Protein AF-A0A4S4KHW6-F1 (afdb_monomer)

InterPro domains:
  IPR029021 Protein-tyrosine phosphatase-like [G3DSA:3.90.190.10] (1-142)
  IPR029021 Protein-tyrosine phosphatase-like [SSF52799] (47-133)

pLDDT: mean 79.89, std 17.33, range [35.34, 96.38]

Structure (mmCIF, N/CA/C/O backbone):
data_AF-A0A4S4KHW6-F1
#
_entry.id   AF-A0A4S4KHW6-F1
#
loop_
_atom_site.group_PDB
_atom_site.id
_atom_site.type_symbol
_atom_site.label_atom_id
_atom_site.label_alt_id
_atom_site.label_comp_id
_atom_site.label_asym_id
_atom_site.label_entity_id
_atom_site.label_seq_id
_atom_site.pdbx_PDB_ins_code
_atom_site.Cartn_x
_atom_site.Cartn_y
_atom_site.Cartn_z
_atom_site.occupancy
_atom_site.B_iso_or_equiv
_atom_site.auth_seq_id
_atom_site.auth_comp_id
_atom_site.auth_asym_id
_atom_site.auth_atom_id
_atom_site.pdbx_PDB_model_num
ATOM 1 N N . MET A 1 1 ? -18.721 0.355 -6.783 1.00 45.84 1 MET A N 1
ATOM 2 C CA . MET A 1 1 ? -17.403 0.909 -6.387 1.00 45.84 1 MET A CA 1
ATOM 3 C C . MET A 1 1 ? -16.272 -0.117 -6.564 1.00 45.84 1 MET A C 1
ATOM 5 O O . MET A 1 1 ? -15.391 -0.169 -5.721 1.00 45.84 1 MET A O 1
ATOM 9 N N . SER A 1 2 ? -16.278 -0.916 -7.645 1.00 50.16 2 SER A N 1
ATOM 10 C CA . SER A 1 2 ? -15.229 -1.922 -7.941 1.00 50.16 2 SER A CA 1
ATOM 11 C C . SER A 1 2 ? -14.238 -1.407 -8.991 1.00 50.16 2 SER A C 1
ATOM 13 O O . SER A 1 2 ? -13.031 -1.553 -8.851 1.00 50.16 2 SER A O 1
ATOM 15 N N . ASP A 1 3 ? -14.744 -0.661 -9.972 1.00 53.41 3 ASP A N 1
ATOM 16 C CA . ASP A 1 3 ? -14.044 -0.397 -11.234 1.00 53.41 3 ASP A CA 1
ATOM 17 C C . ASP A 1 3 ? -12.790 0.482 -11.109 1.00 53.41 3 ASP A C 1
ATOM 19 O O . ASP A 1 3 ? -11.989 0.544 -12.032 1.00 53.41 3 ASP A O 1
ATOM 23 N N . ARG A 1 4 ? -12.592 1.188 -9.988 1.00 62.31 4 ARG A N 1
ATOM 24 C CA . ARG A 1 4 ? -11.431 2.078 -9.810 1.00 62.31 4 ARG A CA 1
ATOM 25 C C . ARG A 1 4 ? -10.196 1.362 -9.266 1.00 62.31 4 ARG A C 1
ATOM 27 O O . ARG A 1 4 ? -9.096 1.722 -9.662 1.00 62.31 4 ARG A O 1
ATOM 34 N N . ALA A 1 5 ? -10.365 0.372 -8.388 1.00 59.28 5 ALA A N 1
ATOM 35 C CA . ALA A 1 5 ? -9.235 -0.370 -7.823 1.00 59.28 5 ALA A CA 1
ATOM 36 C C . ALA A 1 5 ? -8.609 -1.285 -8.882 1.00 59.28 5 ALA A C 1
ATOM 38 O O . ALA A 1 5 ? -7.405 -1.234 -9.103 1.00 59.28 5 ALA A O 1
ATOM 39 N N . GLU A 1 6 ? -9.454 -2.034 -9.598 1.00 62.50 6 GLU A N 1
ATOM 40 C CA . GLU A 1 6 ? -9.039 -2.879 -10.724 1.00 62.50 6 GLU A CA 1
ATOM 41 C C . GLU A 1 6 ? -8.365 -2.051 -11.826 1.00 62.50 6 GLU A C 1
ATOM 43 O O . GLU A 1 6 ? -7.373 -2.481 -12.406 1.00 62.50 6 GLU A O 1
ATOM 48 N N . ASN A 1 7 ? -8.838 -0.824 -12.065 1.00 79.00 7 ASN A N 1
ATOM 49 C CA . ASN A 1 7 ? -8.206 0.087 -13.016 1.00 79.00 7 ASN A CA 1
ATOM 50 C C . ASN A 1 7 ? -6.824 0.569 -12.536 1.00 79.00 7 ASN A C 1
ATOM 52 O O . ASN A 1 7 ? -5.881 0.564 -13.318 1.00 79.00 7 ASN A O 1
ATOM 56 N N . LEU A 1 8 ? -6.658 0.919 -11.253 1.00 81.81 8 LEU A N 1
ATOM 57 C CA . LEU A 1 8 ? -5.342 1.291 -10.709 1.00 81.81 8 LEU A CA 1
ATOM 58 C C . LEU A 1 8 ? -4.337 0.143 -10.802 1.00 81.81 8 LEU A C 1
ATOM 60 O O . LEU A 1 8 ? -3.215 0.345 -11.255 1.00 81.81 8 LEU A O 1
ATOM 64 N N . GLU A 1 9 ? -4.739 -1.065 -10.427 1.00 87.81 9 GLU A N 1
ATOM 65 C CA . GLU A 1 9 ? -3.851 -2.227 -10.492 1.00 87.81 9 GLU A CA 1
ATOM 66 C C . GLU A 1 9 ? -3.537 -2.629 -11.939 1.00 87.81 9 GLU A C 1
ATOM 68 O O . GLU A 1 9 ? -2.419 -3.051 -12.234 1.00 87.81 9 GLU A O 1
ATOM 73 N N . ALA A 1 10 ? -4.476 -2.435 -12.870 1.00 89.75 10 ALA A N 1
ATOM 74 C CA . ALA A 1 10 ? -4.212 -2.593 -14.297 1.00 89.75 10 ALA A CA 1
ATOM 75 C C . ALA A 1 10 ? -3.213 -1.546 -14.820 1.00 89.75 10 ALA A C 1
ATOM 77 O O . ALA A 1 10 ? -2.348 -1.879 -15.633 1.00 89.75 10 ALA A O 1
ATOM 78 N N . ILE A 1 11 ? -3.291 -0.298 -14.342 1.00 90.38 11 ILE A N 1
ATOM 79 C CA . ILE A 1 11 ? -2.319 0.757 -14.662 1.00 90.38 11 ILE A CA 1
ATOM 80 C C . ILE A 1 11 ? -0.933 0.394 -14.113 1.00 90.38 11 ILE A C 1
ATOM 82 O O . ILE A 1 11 ? 0.051 0.518 -14.836 1.00 90.38 11 ILE A O 1
ATOM 86 N N . GLU A 1 12 ? -0.841 -0.107 -12.882 1.00 91.62 12 GLU A N 1
ATOM 87 C CA . GLU A 1 12 ? 0.426 -0.567 -12.293 1.00 91.62 12 GLU A CA 1
ATOM 88 C C . GLU A 1 12 ? 1.024 -1.752 -13.051 1.00 91.62 12 GLU A C 1
ATOM 90 O O . GLU A 1 12 ? 2.227 -1.786 -13.306 1.00 91.62 12 GLU A O 1
ATOM 95 N N . LEU A 1 13 ? 0.187 -2.711 -13.451 1.00 94.25 13 LEU A N 1
ATOM 96 C CA . LEU A 1 13 ? 0.615 -3.845 -14.263 1.00 94.25 13 LEU A CA 1
ATOM 97 C C . LEU A 1 13 ? 1.131 -3.387 -15.630 1.00 94.25 13 LEU A C 1
ATOM 99 O O . LEU A 1 13 ? 2.154 -3.878 -16.108 1.00 94.25 13 LEU A O 1
ATOM 103 N N . ARG A 1 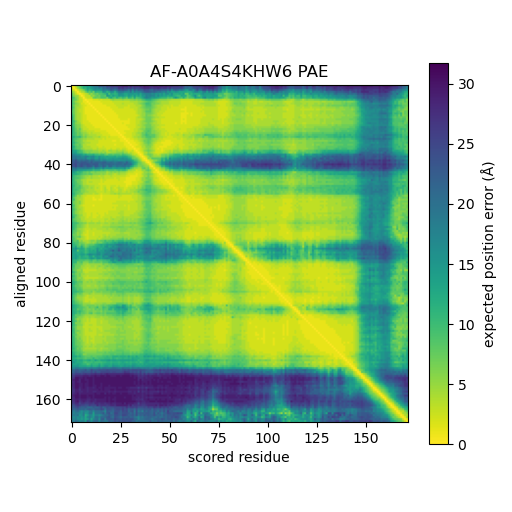14 ? 0.449 -2.420 -16.252 1.00 95.88 14 ARG A N 1
ATOM 104 C CA . ARG A 1 14 ? 0.910 -1.807 -17.497 1.00 95.88 14 ARG A CA 1
ATOM 105 C C . ARG A 1 14 ? 2.251 -1.101 -17.302 1.00 95.88 14 ARG A C 1
ATOM 107 O O . ARG A 1 14 ? 3.158 -1.353 -18.083 1.00 95.88 14 ARG A O 1
ATOM 114 N N . LEU A 1 15 ? 2.400 -0.301 -16.245 1.00 95.31 15 LEU A N 1
ATOM 115 C CA . LEU A 1 15 ? 3.652 0.387 -15.925 1.00 95.31 15 LEU A CA 1
ATOM 116 C C . LEU A 1 15 ? 4.807 -0.603 -15.727 1.00 95.31 15 LEU A C 1
ATOM 118 O O . LEU A 1 15 ? 5.888 -0.398 -16.270 1.00 95.31 15 LEU A O 1
ATOM 122 N N . LYS A 1 16 ? 4.577 -1.711 -15.012 1.00 96.19 16 LYS A N 1
ATOM 123 C CA . LYS A 1 16 ? 5.559 -2.797 -14.887 1.00 96.19 16 LYS A CA 1
ATOM 124 C C . LYS A 1 16 ? 5.988 -3.329 -16.258 1.00 96.19 16 LYS A C 1
ATOM 126 O O . LYS A 1 16 ? 7.182 -3.489 -16.500 1.00 96.19 16 LYS A O 1
ATOM 131 N N . ASN A 1 17 ? 5.037 -3.607 -17.149 1.00 96.06 17 ASN A N 1
ATOM 132 C CA . ASN A 1 17 ? 5.348 -4.105 -18.490 1.00 96.06 17 ASN A CA 1
ATOM 133 C C . ASN A 1 17 ? 6.132 -3.075 -19.312 1.00 96.06 17 ASN A C 1
ATOM 135 O O . ASN A 1 17 ? 7.093 -3.445 -19.983 1.00 96.06 17 ASN A O 1
ATOM 139 N N . ASP A 1 18 ? 5.766 -1.797 -19.220 1.00 96.19 18 ASP A N 1
ATOM 140 C CA . ASP A 1 18 ? 6.461 -0.707 -19.904 1.00 96.19 18 ASP A CA 1
ATOM 141 C C . ASP A 1 18 ? 7.922 -0.593 -19.417 1.00 96.19 18 ASP A C 1
ATOM 143 O O . ASP A 1 18 ? 8.832 -0.531 -20.245 1.00 96.19 18 ASP A O 1
ATOM 147 N N . ILE A 1 19 ? 8.166 -0.699 -18.101 1.00 96.31 19 ILE A N 1
ATOM 148 C CA . ILE A 1 19 ? 9.516 -0.727 -17.501 1.00 96.31 19 ILE A CA 1
ATOM 149 C C . ILE A 1 19 ? 10.347 -1.894 -18.050 1.00 96.31 19 ILE A C 1
ATOM 151 O O . ILE A 1 19 ? 11.508 -1.712 -18.416 1.00 96.31 19 ILE A O 1
ATOM 155 N N . LEU A 1 20 ? 9.770 -3.097 -18.126 1.00 96.00 20 LEU A N 1
ATOM 156 C CA . LEU A 1 20 ? 10.474 -4.277 -18.638 1.00 96.00 20 LEU A CA 1
ATOM 157 C C . LEU A 1 20 ? 10.802 -4.136 -20.131 1.00 96.00 20 LEU A C 1
ATOM 159 O O . LEU A 1 20 ? 11.905 -4.467 -20.565 1.00 96.00 20 LEU A O 1
ATOM 163 N N . VAL A 1 21 ? 9.867 -3.616 -20.930 1.00 95.94 21 VAL A N 1
ATOM 164 C CA . VAL A 1 21 ? 10.091 -3.360 -22.361 1.00 95.94 21 VAL A CA 1
ATOM 165 C C . VAL A 1 21 ? 11.191 -2.320 -22.569 1.00 95.94 21 VAL A C 1
ATOM 167 O O . VAL A 1 21 ? 12.014 -2.472 -23.474 1.00 95.94 21 VAL A O 1
ATOM 170 N N . GLU A 1 22 ? 11.213 -1.263 -21.761 1.00 96.12 22 GLU A N 1
ATOM 171 C CA . GLU A 1 22 ? 12.263 -0.249 -21.809 1.00 96.12 22 GLU A CA 1
ATOM 172 C C . GLU A 1 22 ? 13.624 -0.829 -21.415 1.00 96.12 22 GLU A C 1
ATOM 174 O O . GLU A 1 22 ? 14.607 -0.621 -22.130 1.00 96.12 22 GLU A O 1
ATOM 179 N N . SER A 1 23 ? 13.687 -1.624 -20.345 1.00 96.19 23 SER A N 1
ATOM 180 C CA . SER A 1 23 ? 14.955 -2.194 -19.891 1.00 96.19 23 SER A CA 1
ATOM 181 C C . SER A 1 23 ? 15.576 -3.131 -20.915 1.00 96.19 23 SER A C 1
ATOM 183 O O . SER A 1 23 ? 16.783 -3.073 -21.145 1.00 96.19 23 SER A O 1
ATOM 185 N N . HIS A 1 24 ? 14.764 -3.930 -21.612 1.00 94.31 24 HIS A N 1
ATOM 186 C CA . HIS A 1 24 ? 15.243 -4.797 -22.686 1.00 94.31 24 HIS A CA 1
ATOM 187 C C . HIS A 1 24 ? 15.930 -4.021 -23.816 1.00 94.31 24 HIS A C 1
ATOM 189 O O . HIS A 1 24 ? 16.896 -4.519 -24.394 1.00 94.31 24 HIS A O 1
ATOM 195 N N . LYS A 1 25 ? 15.481 -2.795 -24.112 1.00 94.88 25 LYS A N 1
ATOM 196 C CA . LYS A 1 25 ? 16.115 -1.926 -25.120 1.00 94.88 25 LYS A CA 1
ATOM 197 C C . LYS A 1 25 ? 17.444 -1.346 -24.634 1.00 94.88 25 LYS A C 1
ATOM 199 O O . LYS A 1 25 ? 18.331 -1.104 -25.444 1.00 94.88 25 LYS A O 1
ATOM 204 N N . ASN A 1 26 ? 17.582 -1.166 -23.324 1.00 94.00 26 ASN A N 1
ATOM 205 C CA . ASN A 1 26 ? 18.721 -0.526 -22.670 1.00 94.00 26 ASN A CA 1
ATOM 206 C C . ASN A 1 26 ? 19.652 -1.533 -21.964 1.00 94.00 26 ASN A C 1
ATOM 208 O O . ASN A 1 26 ? 20.362 -1.176 -21.027 1.00 94.00 26 ASN A O 1
ATOM 212 N N . GLY A 1 27 ? 19.651 -2.805 -22.384 1.00 94.38 27 GLY A N 1
ATOM 213 C CA . GLY A 1 27 ? 20.565 -3.823 -21.849 1.00 94.38 27 GLY A CA 1
ATOM 214 C C . GLY A 1 27 ? 20.304 -4.220 -20.389 1.00 94.38 27 GLY A C 1
ATOM 215 O O . GLY A 1 27 ? 21.240 -4.577 -19.681 1.00 94.38 27 GLY A O 1
ATOM 216 N N . GLY A 1 28 ? 19.050 -4.15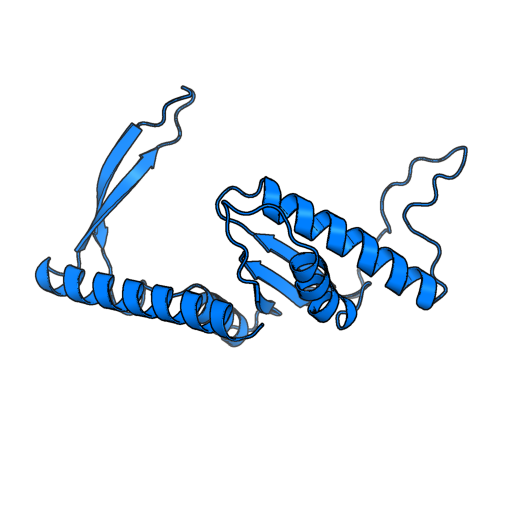7 -19.936 1.00 95.12 28 GLY A N 1
ATOM 217 C CA . GLY A 1 28 ? 18.642 -4.472 -18.562 1.00 95.12 28 GLY A CA 1
ATOM 218 C C . GLY A 1 28 ? 18.693 -3.282 -17.601 1.00 95.12 28 GLY A C 1
ATOM 219 O O . GLY A 1 28 ? 18.685 -3.480 -16.388 1.00 95.12 28 GLY A O 1
ATOM 220 N N . LEU A 1 29 ? 18.757 -2.051 -18.117 1.00 96.38 29 LEU A N 1
ATOM 221 C CA . LEU A 1 29 ? 18.838 -0.826 -17.319 1.00 96.38 29 LEU A CA 1
ATOM 222 C C . LEU A 1 29 ? 17.648 0.102 -17.588 1.00 96.38 29 LEU A C 1
ATOM 224 O O . LEU A 1 29 ? 17.167 0.197 -18.714 1.00 96.38 29 LEU A O 1
ATOM 228 N N . ILE A 1 30 ? 17.212 0.842 -16.574 1.00 96.00 30 ILE A N 1
ATOM 229 C CA . ILE A 1 30 ? 16.292 1.975 -16.724 1.00 96.00 30 ILE A CA 1
ATOM 230 C C . ILE A 1 30 ? 16.877 3.208 -16.042 1.00 96.00 30 ILE A C 1
ATOM 232 O O . ILE A 1 30 ? 17.585 3.093 -15.038 1.00 96.00 30 ILE A O 1
ATOM 236 N N . LEU A 1 31 ? 16.610 4.390 -16.593 1.00 95.44 31 LEU A N 1
ATOM 237 C CA . LEU A 1 31 ? 17.056 5.641 -15.996 1.00 95.44 31 LEU A CA 1
ATOM 238 C C . LEU A 1 31 ? 16.060 6.080 -14.918 1.00 95.44 31 LEU A C 1
ATOM 240 O O . LEU A 1 31 ? 14.934 6.467 -15.222 1.00 95.44 31 LEU A O 1
ATOM 244 N N . THR A 1 32 ? 16.484 6.049 -13.659 1.00 94.38 32 THR A N 1
ATOM 245 C CA . THR A 1 32 ? 15.721 6.585 -12.529 1.00 94.38 32 THR A CA 1
ATOM 246 C C . THR A 1 32 ? 16.303 7.918 -12.083 1.00 94.38 32 THR A C 1
ATOM 248 O O . THR A 1 32 ? 17.477 8.210 -12.300 1.00 94.38 32 THR A O 1
ATOM 251 N N . HIS A 1 33 ? 15.479 8.747 -11.455 1.00 92.44 33 HIS A N 1
ATOM 252 C CA . HIS A 1 33 ? 15.928 9.972 -10.805 1.00 92.44 33 HIS A CA 1
ATOM 253 C C . HIS A 1 33 ? 15.802 9.759 -9.303 1.00 92.44 33 HIS A C 1
ATOM 255 O O . HIS A 1 33 ? 14.693 9.693 -8.778 1.00 92.44 33 HIS A O 1
ATOM 261 N N . ASN A 1 34 ? 16.939 9.580 -8.635 1.00 88.69 34 ASN A N 1
ATOM 262 C CA . ASN A 1 34 ? 16.974 9.304 -7.207 1.00 88.69 34 ASN A CA 1
ATOM 263 C C . ASN A 1 34 ? 17.050 10.627 -6.448 1.00 88.69 34 ASN A C 1
ATOM 265 O O . ASN A 1 34 ? 17.920 11.454 -6.724 1.00 88.69 34 ASN A O 1
ATOM 269 N N . GLU A 1 35 ? 16.150 10.811 -5.490 1.00 86.00 35 GLU A N 1
ATOM 270 C CA . GLU A 1 35 ? 16.174 11.949 -4.580 1.00 86.00 35 GLU A CA 1
ATOM 271 C C . GLU A 1 35 ? 17.111 11.634 -3.409 1.00 86.00 35 GLU A C 1
ATOM 273 O O . GLU A 1 35 ? 16.894 10.677 -2.661 1.00 86.00 35 GLU A O 1
ATOM 278 N N . ILE A 1 36 ? 18.184 12.413 -3.265 1.00 82.06 36 ILE A N 1
ATOM 279 C CA . ILE A 1 36 ? 19.089 12.306 -2.121 1.00 82.06 36 ILE A CA 1
ATOM 280 C C . ILE A 1 36 ? 18.643 13.311 -1.073 1.00 82.06 36 ILE A C 1
ATOM 282 O O . ILE A 1 36 ? 18.767 14.522 -1.266 1.00 82.06 36 ILE A O 1
ATOM 286 N N . VAL A 1 37 ? 18.161 12.790 0.054 1.00 72.94 37 VAL A N 1
ATOM 287 C CA . VAL A 1 37 ? 17.844 13.600 1.229 1.00 72.94 37 VAL A CA 1
ATOM 288 C C . VAL A 1 37 ? 19.140 14.237 1.725 1.00 72.94 37 VAL A C 1
ATOM 290 O O . VAL A 1 37 ? 20.074 13.538 2.120 1.00 72.94 37 VAL A O 1
ATOM 293 N N . SER A 1 38 ? 19.204 15.564 1.674 1.00 71.12 38 SER A N 1
ATOM 294 C CA . SER A 1 38 ? 20.272 16.345 2.291 1.00 71.12 38 SER A CA 1
ATOM 295 C C . SER A 1 38 ? 19.712 17.081 3.507 1.00 71.12 38 SER A C 1
ATOM 297 O O . SER A 1 38 ? 18.505 17.294 3.595 1.00 71.12 38 SER A O 1
ATOM 299 N N . ASP A 1 39 ? 20.574 17.517 4.428 1.00 68.75 39 ASP A N 1
ATOM 300 C CA . ASP A 1 39 ? 20.167 18.371 5.560 1.00 68.75 39 ASP A CA 1
ATOM 301 C C . ASP A 1 39 ? 19.615 19.744 5.105 1.00 68.75 39 ASP A C 1
ATOM 303 O O . ASP A 1 39 ? 19.117 20.528 5.911 1.00 68.75 39 ASP A O 1
ATOM 307 N N . SER A 1 40 ? 19.705 20.043 3.803 1.00 62.69 40 SER A N 1
ATOM 308 C CA . SER A 1 40 ? 19.114 21.212 3.150 1.00 62.69 40 SER A CA 1
ATOM 309 C C . SER A 1 40 ? 17.747 20.837 2.568 1.00 62.69 40 SER A C 1
ATOM 311 O O . SER A 1 40 ? 17.598 19.762 1.996 1.00 62.69 40 SER A O 1
ATOM 313 N N . ALA A 1 41 ? 16.765 21.738 2.669 1.00 60.41 41 ALA A N 1
ATOM 314 C CA . ALA A 1 41 ? 15.365 21.492 2.297 1.00 60.41 41 ALA A CA 1
ATOM 315 C C . ALA A 1 41 ? 15.127 21.041 0.836 1.00 60.41 41 ALA A C 1
ATOM 317 O O . ALA A 1 41 ? 14.073 20.479 0.558 1.00 60.41 41 ALA A O 1
ATOM 318 N N . ASP A 1 42 ? 16.100 21.238 -0.059 1.00 63.53 42 ASP A N 1
ATOM 319 C CA . ASP A 1 42 ? 16.065 20.761 -1.441 1.00 63.53 42 ASP A CA 1
ATOM 320 C C . ASP A 1 42 ? 17.071 19.613 -1.616 1.00 63.53 42 ASP A C 1
ATOM 322 O O . ASP A 1 42 ? 18.285 19.822 -1.704 1.00 63.53 42 ASP A O 1
ATOM 326 N N . GLY A 1 43 ? 16.571 18.376 -1.637 1.00 73.44 43 GLY A N 1
ATOM 327 C CA . GLY A 1 43 ? 17.373 17.199 -1.967 1.00 73.44 43 GLY A CA 1
ATOM 328 C C . GLY A 1 43 ? 17.856 17.237 -3.420 1.00 73.44 43 GLY A C 1
ATOM 329 O O . GLY A 1 43 ? 17.127 17.644 -4.326 1.00 73.44 43 GLY A O 1
ATOM 330 N N . ALA A 1 44 ? 19.093 16.804 -3.672 1.00 82.44 44 ALA A N 1
ATOM 331 C CA . ALA A 1 44 ? 19.606 16.720 -5.037 1.00 82.44 44 ALA A CA 1
ATOM 332 C C . ALA A 1 44 ? 18.945 15.547 -5.778 1.00 82.44 44 ALA A C 1
ATOM 334 O O . ALA A 1 44 ? 18.940 14.417 -5.285 1.00 82.44 44 ALA A O 1
ATOM 335 N N . ILE A 1 45 ? 18.430 15.807 -6.982 1.00 89.56 45 ILE A N 1
ATOM 336 C CA . ILE A 1 45 ? 17.881 14.776 -7.868 1.00 89.56 45 ILE A CA 1
ATOM 337 C C . ILE A 1 45 ? 18.993 14.298 -8.801 1.00 89.56 45 ILE A C 1
ATOM 339 O O . ILE A 1 45 ? 19.478 15.064 -9.636 1.00 89.56 45 ILE A O 1
ATOM 343 N N . ILE A 1 46 ? 19.397 13.032 -8.669 1.00 90.69 46 ILE A N 1
A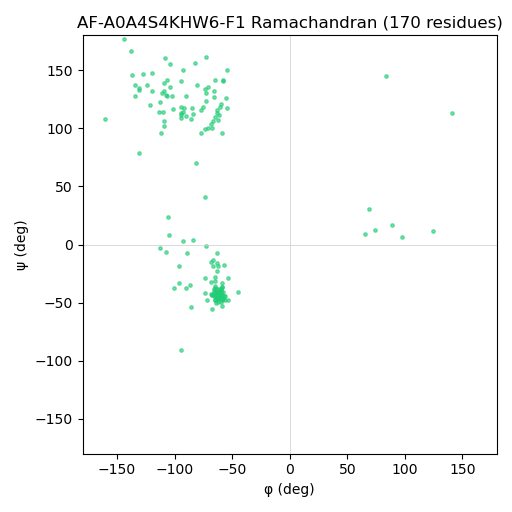TOM 344 C CA . ILE A 1 46 ? 20.515 12.466 -9.432 1.00 90.69 46 ILE A CA 1
ATOM 345 C C . ILE A 1 46 ? 20.020 11.395 -10.416 1.00 90.69 46 ILE A C 1
ATOM 347 O O . ILE A 1 46 ? 19.429 10.397 -9.985 1.00 90.69 46 ILE A O 1
ATOM 351 N N . PRO A 1 47 ? 20.284 11.549 -11.730 1.00 93.44 47 PRO A N 1
ATOM 352 C CA . PRO A 1 47 ? 19.990 10.511 -12.709 1.00 93.44 47 PRO A CA 1
ATOM 353 C C . PRO A 1 47 ? 20.872 9.283 -12.453 1.00 93.44 47 PRO A C 1
ATOM 355 O O . PRO A 1 47 ? 22.095 9.385 -12.367 1.00 93.44 47 PRO A O 1
ATOM 358 N N . THR A 1 48 ? 20.249 8.118 -12.328 1.00 94.25 48 THR A N 1
ATOM 359 C CA . THR A 1 48 ? 20.896 6.854 -11.970 1.00 94.25 48 THR A CA 1
ATOM 360 C C . THR A 1 48 ? 20.405 5.745 -12.890 1.00 94.25 48 THR A C 1
ATOM 362 O O . THR A 1 48 ? 19.205 5.529 -13.037 1.00 94.25 48 THR A O 1
ATOM 365 N N . TRP A 1 49 ? 21.331 5.013 -13.507 1.00 95.38 49 TRP A N 1
ATOM 366 C CA . TRP A 1 49 ? 20.989 3.786 -14.223 1.00 95.38 49 TRP A CA 1
ATOM 367 C C . TRP A 1 49 ? 20.752 2.658 -13.224 1.00 95.38 49 TRP A C 1
ATOM 369 O O . TRP A 1 49 ? 21.669 2.244 -12.515 1.00 95.38 49 TRP A O 1
ATOM 379 N N . THR A 1 50 ? 19.522 2.160 -13.185 1.00 94.69 50 THR A N 1
ATOM 380 C CA . THR A 1 50 ? 19.089 1.106 -12.271 1.00 94.69 50 THR A CA 1
ATOM 381 C C . THR A 1 50 ? 18.915 -0.194 -13.044 1.00 94.69 50 THR A C 1
ATOM 383 O O . THR A 1 50 ? 18.216 -0.229 -14.056 1.00 94.69 50 THR A O 1
ATOM 386 N N . ALA A 1 51 ? 19.550 -1.268 -12.570 1.00 95.44 51 ALA A N 1
ATOM 387 C CA . ALA A 1 51 ? 19.400 -2.595 -13.153 1.00 95.44 51 ALA A CA 1
ATOM 388 C C . ALA A 1 51 ? 18.025 -3.179 -12.825 1.00 95.44 51 ALA A C 1
ATOM 390 O O . ALA A 1 51 ? 17.660 -3.311 -11.655 1.00 95.44 51 ALA A O 1
ATOM 391 N N . VAL A 1 52 ? 17.272 -3.544 -13.859 1.00 94.88 52 VAL A N 1
ATOM 392 C CA . VAL A 1 52 ? 15.903 -4.042 -13.725 1.00 94.88 52 VAL A CA 1
ATOM 393 C C . VAL A 1 52 ? 15.675 -5.286 -14.576 1.00 94.88 52 VAL A C 1
ATOM 395 O O . VAL A 1 52 ? 16.079 -5.360 -15.738 1.00 94.88 52 VAL A O 1
ATOM 398 N N . ASP A 1 53 ? 14.992 -6.263 -13.993 1.00 92.25 53 ASP A N 1
ATOM 399 C CA . ASP A 1 53 ? 14.621 -7.520 -14.626 1.00 92.25 53 ASP A CA 1
ATOM 400 C C . ASP A 1 53 ? 13.238 -7.999 -14.151 1.00 92.25 53 ASP A C 1
ATOM 402 O O . ASP A 1 53 ? 12.583 -7.403 -13.292 1.00 92.25 53 ASP A O 1
ATOM 406 N N . SER A 1 54 ? 12.772 -9.111 -14.722 1.00 90.19 54 SER A N 1
ATOM 407 C CA . SER A 1 54 ? 11.472 -9.699 -14.369 1.00 90.19 54 SER A CA 1
ATOM 408 C C . SER A 1 54 ? 11.359 -10.186 -12.915 1.00 90.19 54 SER A C 1
ATOM 410 O O . SER A 1 54 ? 10.250 -10.433 -12.442 1.00 90.19 54 SER A O 1
ATOM 412 N N . VAL A 1 55 ? 12.481 -10.342 -12.205 1.00 90.31 55 VAL A N 1
ATOM 413 C CA . VAL A 1 55 ? 12.532 -10.835 -10.823 1.00 90.31 55 VAL A CA 1
ATOM 414 C C . VAL A 1 55 ? 12.430 -9.676 -9.831 1.00 90.31 55 VAL A C 1
ATOM 416 O O . VAL A 1 55 ? 11.776 -9.830 -8.787 1.00 90.31 55 VAL A O 1
ATOM 419 N N . ASN A 1 56 ? 13.049 -8.535 -10.152 1.00 91.75 56 ASN A N 1
ATOM 420 C CA . ASN A 1 56 ? 13.157 -7.369 -9.278 1.00 91.75 56 ASN A CA 1
ATOM 421 C C . ASN A 1 56 ? 12.090 -6.282 -9.524 1.00 91.75 56 ASN A C 1
ATOM 423 O O . ASN A 1 56 ? 11.812 -5.509 -8.608 1.00 91.75 56 ASN A O 1
ATOM 427 N N . VAL A 1 57 ? 11.418 -6.265 -10.682 1.00 95.00 57 VAL A N 1
ATOM 428 C CA . VAL A 1 57 ? 10.267 -5.378 -10.928 1.00 95.00 57 VAL A CA 1
ATOM 429 C C . VAL A 1 57 ? 8.966 -6.085 -10.562 1.00 95.00 57 VAL A C 1
ATOM 431 O O . VAL A 1 57 ? 8.580 -7.085 -11.175 1.00 95.00 57 VAL A O 1
ATOM 434 N N . ARG A 1 58 ? 8.248 -5.548 -9.572 1.00 94.50 58 ARG A N 1
ATOM 435 C CA . ARG A 1 58 ? 6.979 -6.105 -9.084 1.00 94.50 58 ARG A CA 1
ATOM 436 C C . ARG A 1 58 ? 5.952 -5.010 -8.848 1.00 94.50 58 ARG A C 1
ATOM 438 O O . ARG A 1 58 ? 6.306 -3.915 -8.419 1.00 94.50 58 ARG A O 1
ATOM 445 N N . THR A 1 59 ? 4.681 -5.318 -9.084 1.00 93.69 59 THR A N 1
ATOM 446 C CA . THR A 1 59 ? 3.587 -4.468 -8.595 1.00 93.69 59 THR A CA 1
ATOM 447 C C . THR A 1 59 ? 3.440 -4.634 -7.084 1.00 93.69 59 THR A C 1
ATOM 449 O O . THR A 1 59 ? 3.879 -5.633 -6.505 1.00 93.69 59 THR A O 1
ATOM 452 N N . THR A 1 60 ? 2.782 -3.684 -6.420 1.00 90.38 60 THR A N 1
ATOM 453 C CA . THR A 1 60 ? 2.512 -3.794 -4.981 1.00 90.38 60 THR A CA 1
ATOM 454 C C . THR A 1 60 ? 1.712 -5.050 -4.650 1.00 90.38 60 THR A C 1
ATOM 456 O O . THR A 1 60 ? 2.027 -5.738 -3.680 1.00 90.38 60 THR A O 1
ATOM 459 N N . ARG A 1 61 ? 0.717 -5.395 -5.478 1.00 91.00 61 ARG A N 1
ATOM 460 C CA . ARG A 1 61 ? -0.059 -6.628 -5.318 1.00 91.00 61 ARG A CA 1
ATOM 461 C C . ARG A 1 61 ? 0.832 -7.866 -5.384 1.00 91.00 61 ARG A C 1
ATOM 463 O O . ARG A 1 61 ? 0.771 -8.699 -4.487 1.00 91.00 61 ARG A O 1
ATOM 470 N N . GLU A 1 62 ? 1.690 -7.968 -6.397 1.00 93.50 62 GLU A N 1
ATOM 471 C CA . GLU A 1 62 ? 2.621 -9.096 -6.528 1.00 93.50 62 GLU A CA 1
ATOM 472 C C . GLU A 1 62 ? 3.593 -9.172 -5.346 1.00 93.50 62 GLU A C 1
ATOM 474 O O . GLU A 1 62 ? 3.870 -10.260 -4.847 1.00 93.50 62 GLU A O 1
ATOM 479 N N . LEU A 1 63 ? 4.113 -8.031 -4.882 1.00 92.00 63 LEU A N 1
ATOM 480 C CA . LEU A 1 63 ? 4.992 -7.967 -3.715 1.00 92.00 63 LEU A CA 1
ATOM 481 C C . LEU A 1 63 ? 4.290 -8.524 -2.469 1.00 92.00 63 LEU A C 1
ATOM 483 O O . LEU A 1 63 ? 4.809 -9.441 -1.836 1.00 92.00 63 LEU A O 1
ATOM 487 N N . MET A 1 64 ? 3.096 -8.019 -2.157 1.00 91.38 64 MET A N 1
ATOM 488 C CA . MET A 1 64 ? 2.337 -8.426 -0.972 1.00 91.38 64 MET A CA 1
ATOM 489 C C . MET A 1 64 ? 1.892 -9.892 -1.045 1.00 91.38 64 MET A C 1
ATOM 491 O O . MET A 1 64 ? 1.975 -10.624 -0.058 1.00 91.38 64 MET A O 1
ATOM 495 N N . GLU A 1 65 ? 1.462 -10.362 -2.218 1.00 92.44 65 GLU A N 1
ATOM 496 C CA . GLU A 1 65 ? 1.114 -11.769 -2.422 1.00 92.44 65 GLU A CA 1
ATOM 497 C C . GLU A 1 65 ? 2.324 -12.696 -2.269 1.00 92.44 65 GLU A C 1
ATOM 499 O O . GLU A 1 65 ? 2.178 -13.793 -1.726 1.00 92.44 65 GLU A O 1
ATOM 504 N N . ASN A 1 66 ? 3.506 -12.272 -2.724 1.00 92.12 66 ASN A N 1
ATOM 505 C CA . ASN A 1 66 ? 4.741 -13.031 -2.539 1.00 92.12 66 ASN A CA 1
ATOM 506 C C . ASN A 1 66 ? 5.149 -13.089 -1.066 1.00 92.12 66 ASN A C 1
ATOM 508 O O . ASN A 1 66 ? 5.426 -14.180 -0.579 1.00 92.12 66 ASN A O 1
ATOM 512 N N . MET A 1 67 ? 5.067 -11.977 -0.329 1.00 91.69 67 MET A N 1
ATOM 513 C CA . MET A 1 67 ? 5.284 -11.988 1.123 1.00 91.69 67 MET A CA 1
ATOM 514 C C . MET A 1 67 ? 4.333 -12.972 1.816 1.00 91.69 67 MET A C 1
ATOM 516 O O . MET A 1 67 ? 4.756 -13.795 2.624 1.00 91.69 67 MET A O 1
ATOM 520 N N . ARG A 1 68 ? 3.048 -12.982 1.447 1.00 90.12 68 ARG A N 1
ATOM 521 C CA . ARG A 1 68 ? 2.104 -13.967 1.992 1.00 90.12 68 ARG A CA 1
ATOM 522 C C . ARG A 1 68 ? 2.518 -15.412 1.676 1.00 90.12 68 ARG A C 1
ATOM 524 O O . ARG A 1 68 ? 2.428 -16.275 2.544 1.00 90.12 68 ARG A O 1
ATOM 531 N N . LYS A 1 69 ? 2.985 -15.692 0.452 1.00 92.94 69 LYS A N 1
ATOM 532 C CA . LYS A 1 69 ? 3.480 -17.027 0.050 1.00 92.94 69 LYS A CA 1
ATOM 533 C C . LYS A 1 69 ? 4.744 -17.445 0.805 1.00 92.94 69 LYS A C 1
ATOM 535 O O . LYS A 1 69 ? 4.918 -18.629 1.066 1.00 92.94 69 LYS A O 1
ATOM 540 N N . GLU A 1 70 ? 5.592 -16.492 1.177 1.00 93.69 70 GLU A N 1
ATOM 541 C CA . GLU A 1 70 ? 6.791 -16.709 1.998 1.00 93.69 70 GLU A CA 1
ATOM 542 C C . GLU A 1 70 ? 6.469 -16.993 3.480 1.00 93.69 70 GLU A C 1
ATOM 544 O O . GLU A 1 70 ? 7.373 -17.251 4.271 1.00 93.69 70 GLU A O 1
ATOM 549 N N . GLY A 1 71 ? 5.187 -16.990 3.862 1.00 91.75 71 GLY A N 1
ATOM 550 C CA . GLY A 1 71 ? 4.728 -17.318 5.213 1.00 91.75 71 GLY A CA 1
ATOM 551 C C . GLY A 1 71 ? 4.476 -16.102 6.100 1.00 91.75 71 GLY A C 1
ATOM 552 O O . GLY A 1 71 ? 4.177 -1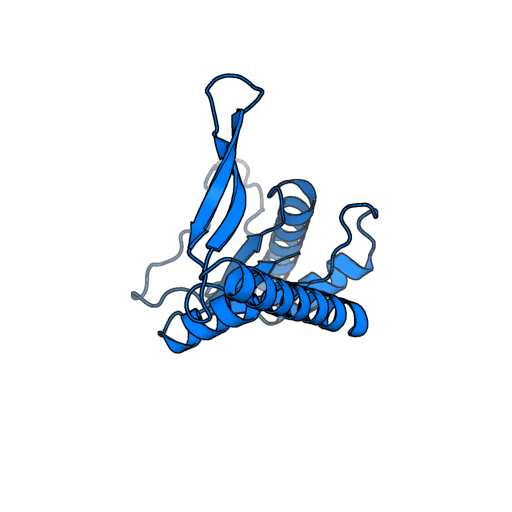6.264 7.284 1.00 91.75 71 GLY A O 1
ATOM 553 N N . TRP A 1 72 ? 4.557 -14.884 5.555 1.00 89.62 72 TRP A N 1
ATOM 554 C CA . TRP A 1 72 ? 4.184 -13.685 6.297 1.00 89.62 72 TRP A CA 1
ATOM 555 C C . TRP A 1 72 ? 2.664 -13.615 6.484 1.00 89.62 72 TRP A C 1
ATOM 557 O O . TRP A 1 72 ? 1.893 -13.813 5.543 1.00 89.62 72 TRP A O 1
ATOM 567 N N . ASN A 1 73 ? 2.225 -13.285 7.699 1.00 88.25 73 ASN A N 1
ATOM 568 C CA . ASN A 1 73 ? 0.808 -13.159 8.039 1.00 88.25 73 ASN A CA 1
ATOM 569 C C . ASN A 1 73 ? 0.246 -11.793 7.599 1.00 88.25 73 ASN A C 1
ATOM 571 O O . ASN A 1 73 ? -0.007 -10.914 8.424 1.00 88.25 73 ASN A O 1
ATOM 575 N N . VAL A 1 74 ? 0.121 -11.592 6.285 1.00 89.19 74 VAL A N 1
ATOM 576 C CA . VAL A 1 74 ? -0.281 -10.314 5.679 1.00 89.19 74 VAL A CA 1
ATOM 577 C C . VAL A 1 74 ? -1.499 -10.477 4.774 1.00 89.19 74 VAL A C 1
ATOM 579 O O . VAL A 1 74 ? -1.580 -11.414 3.975 1.00 89.19 74 VAL A O 1
ATOM 582 N N . GLU A 1 75 ? -2.435 -9.535 4.873 1.00 89.81 75 GLU A N 1
ATOM 583 C CA . GLU A 1 75 ? -3.558 -9.390 3.947 1.00 89.81 75 GLU A CA 1
ATOM 584 C C . GLU A 1 75 ? -3.488 -8.009 3.284 1.00 89.81 75 GLU A C 1
ATOM 586 O O . GLU A 1 75 ? -3.261 -6.990 3.936 1.00 89.81 75 GLU A O 1
ATOM 591 N N . TYR A 1 76 ? -3.633 -7.973 1.962 1.00 89.81 76 TYR A N 1
ATOM 592 C CA . TYR A 1 76 ? -3.475 -6.754 1.175 1.00 89.81 76 TYR A CA 1
ATOM 593 C C . TYR A 1 76 ? -4.817 -6.263 0.644 1.00 89.81 76 TYR A C 1
ATOM 595 O O . TYR A 1 76 ? -5.563 -7.029 0.032 1.00 89.81 76 TYR A O 1
ATOM 603 N N . HIS A 1 77 ? -5.084 -4.967 0.823 1.00 88.69 77 HIS A N 1
ATOM 604 C CA . HIS A 1 77 ? -6.243 -4.299 0.239 1.00 88.69 77 HIS A CA 1
ATOM 605 C C . HIS A 1 77 ? -5.836 -3.003 -0.457 1.00 88.69 77 HIS A C 1
ATOM 607 O O . HIS A 1 77 ? -5.149 -2.159 0.117 1.00 88.69 77 HIS A O 1
ATOM 613 N N . ARG A 1 78 ? -6.333 -2.819 -1.683 1.00 85.38 78 ARG A N 1
ATOM 614 C CA . ARG A 1 78 ? -6.177 -1.584 -2.452 1.00 85.38 78 ARG A CA 1
ATOM 615 C C . ARG A 1 78 ? -7.457 -0.757 -2.375 1.00 85.38 78 ARG A C 1
ATOM 617 O O . ARG A 1 78 ? -8.504 -1.216 -2.835 1.00 85.38 78 ARG A O 1
ATOM 624 N N . ILE A 1 79 ? -7.390 0.441 -1.793 1.00 83.94 79 ILE A N 1
ATOM 625 C CA . ILE A 1 79 ? -8.536 1.359 -1.716 1.00 83.94 79 ILE A CA 1
ATOM 626 C C . ILE A 1 79 ? -8.256 2.546 -2.643 1.00 83.94 79 ILE A C 1
ATOM 628 O O . ILE A 1 79 ? -7.336 3.305 -2.388 1.00 83.94 79 ILE A O 1
ATOM 632 N N . PRO A 1 80 ? -9.022 2.736 -3.728 1.00 76.19 80 PRO A N 1
ATOM 633 C CA . PRO A 1 80 ? -8.718 3.763 -4.716 1.00 76.19 80 PRO A CA 1
ATOM 634 C C . PRO A 1 80 ? -9.123 5.154 -4.201 1.00 76.19 80 PRO A C 1
ATOM 636 O O . PRO A 1 80 ? -10.283 5.551 -4.358 1.00 76.19 80 PRO A O 1
ATOM 639 N N . ILE A 1 81 ? -8.179 5.904 -3.621 1.00 73.88 81 ILE A N 1
ATOM 640 C CA . ILE A 1 81 ? -8.418 7.265 -3.109 1.00 73.88 81 ILE A CA 1
ATOM 641 C C . ILE A 1 81 ? -7.643 8.300 -3.925 1.00 73.88 81 ILE A C 1
ATOM 643 O O . ILE A 1 81 ? -6.414 8.390 -3.886 1.00 73.88 81 ILE A O 1
ATOM 647 N N . SER A 1 82 ? -8.390 9.151 -4.632 1.00 67.12 82 SER A N 1
ATOM 648 C CA . SER A 1 82 ? -7.812 10.237 -5.428 1.00 67.12 82 SER A CA 1
ATOM 649 C C . SER A 1 82 ? -7.127 11.274 -4.523 1.00 67.12 82 SER A C 1
ATOM 651 O O . SER A 1 82 ? -7.765 11.726 -3.573 1.00 67.12 82 SER A O 1
ATOM 653 N N . PRO A 1 83 ? -5.884 11.705 -4.819 1.00 58.41 83 PRO A N 1
ATOM 654 C CA . PRO A 1 83 ? -5.177 12.722 -4.031 1.00 58.41 83 PRO A CA 1
ATOM 655 C C . PRO A 1 83 ? -5.856 14.097 -4.087 1.00 58.41 83 PRO A C 1
ATOM 657 O O . PRO A 1 83 ? -5.892 14.803 -3.086 1.00 58.41 83 PRO A O 1
ATOM 660 N N . ASP A 1 84 ? -6.429 14.448 -5.241 1.00 58.78 84 ASP A N 1
ATOM 661 C CA . ASP A 1 84 ? -6.916 15.808 -5.520 1.00 58.78 84 ASP A CA 1
ATOM 662 C C . ASP A 1 84 ? -8.396 16.021 -5.190 1.00 58.78 84 ASP A C 1
ATOM 664 O O . ASP A 1 84 ? -8.961 17.077 -5.478 1.00 58.78 84 ASP A O 1
ATOM 668 N N . ARG A 1 85 ? -9.064 15.000 -4.640 1.00 62.16 85 ARG A N 1
ATOM 669 C CA . ARG A 1 85 ? -10.483 15.091 -4.293 1.00 62.16 85 ARG A CA 1
ATOM 670 C C . ARG A 1 85 ? -10.647 15.119 -2.783 1.00 62.16 85 ARG A C 1
ATOM 672 O O . ARG A 1 85 ? -9.967 14.356 -2.096 1.00 62.16 85 ARG A O 1
ATOM 679 N N . PRO A 1 86 ? -11.559 15.960 -2.265 1.00 65.25 86 PRO A N 1
ATOM 680 C CA . PRO A 1 86 ? -11.912 15.912 -0.859 1.00 65.25 86 PRO A CA 1
ATOM 681 C C . PRO A 1 86 ? -12.356 14.497 -0.487 1.00 65.25 86 PRO A C 1
ATOM 683 O O . PRO A 1 86 ? -12.863 13.744 -1.322 1.00 65.25 86 PRO A O 1
ATOM 686 N N . VAL A 1 87 ? -12.124 14.136 0.772 1.00 64.31 87 VAL A N 1
ATOM 687 C CA . VAL A 1 87 ? -12.565 12.852 1.305 1.00 64.31 87 VAL A CA 1
ATOM 688 C C . VAL A 1 87 ? -14.090 12.810 1.247 1.00 64.31 87 VAL A C 1
ATOM 690 O O . VAL A 1 87 ? -14.760 13.520 1.990 1.00 64.31 87 VAL A O 1
ATOM 693 N N . GLU A 1 88 ? -14.621 12.019 0.319 1.00 69.31 88 GLU A N 1
ATOM 694 C CA . GLU A 1 88 ? -16.054 11.791 0.160 1.00 69.31 88 GLU A CA 1
ATOM 695 C C . GLU A 1 88 ? -16.522 10.709 1.151 1.00 69.31 88 GLU A C 1
ATOM 697 O O . GLU A 1 88 ? -15.743 9.845 1.568 1.00 69.31 88 GLU A O 1
ATOM 702 N N . ASP A 1 89 ? -17.814 10.714 1.498 1.00 68.75 89 ASP A N 1
ATOM 703 C CA . ASP A 1 89 ? -18.421 9.766 2.455 1.00 68.75 89 ASP A CA 1
ATOM 704 C C . ASP A 1 89 ? -18.147 8.293 2.098 1.00 68.75 89 ASP A C 1
ATOM 706 O O . ASP A 1 89 ? -18.021 7.419 2.959 1.00 68.75 89 ASP A O 1
ATOM 710 N N . ASN A 1 90 ? -17.972 8.021 0.806 1.00 76.00 90 ASN A N 1
ATOM 711 C CA . ASN A 1 90 ? -17.666 6.700 0.282 1.00 76.00 90 ASN A CA 1
ATOM 712 C C . ASN A 1 90 ? -16.315 6.117 0.744 1.00 76.00 90 ASN A C 1
ATOM 714 O O . ASN A 1 90 ? -16.155 4.893 0.739 1.00 76.00 90 ASN A O 1
ATOM 718 N N . TYR A 1 91 ? -15.352 6.946 1.156 1.00 79.06 91 TYR A N 1
ATOM 719 C CA . TYR A 1 91 ? -14.050 6.475 1.628 1.00 79.06 91 TYR A CA 1
ATOM 720 C C . TYR A 1 91 ? -14.171 5.847 3.012 1.00 79.06 91 TYR A C 1
ATOM 722 O O . TYR A 1 91 ? -13.620 4.770 3.250 1.00 79.06 91 TYR A O 1
ATOM 730 N N . LEU A 1 92 ? -1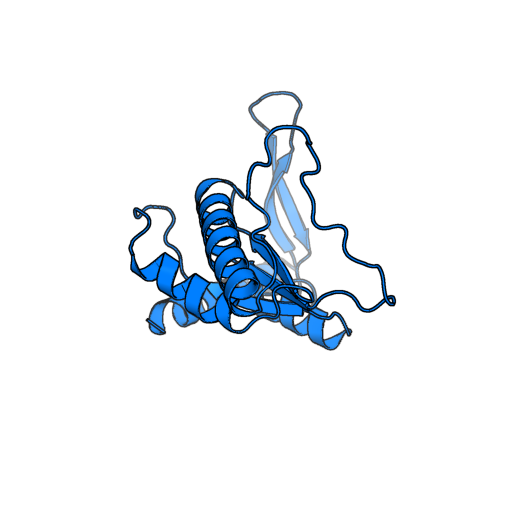4.955 6.459 3.905 1.00 84.12 92 LEU A N 1
ATOM 731 C CA . LEU A 1 92 ? -15.219 5.887 5.222 1.00 84.12 92 LEU A CA 1
ATOM 732 C C . LEU A 1 92 ? -15.912 4.527 5.095 1.00 84.12 92 LEU A C 1
ATOM 734 O O . LEU A 1 92 ? -15.521 3.578 5.778 1.00 84.12 92 LEU A O 1
ATOM 738 N N . ASP A 1 93 ? -16.878 4.398 4.186 1.00 85.25 93 ASP A N 1
ATOM 739 C CA . ASP A 1 93 ? -17.540 3.123 3.899 1.00 85.25 93 ASP A CA 1
ATOM 740 C C . ASP A 1 93 ? -16.569 2.059 3.370 1.00 85.25 93 ASP A C 1
ATOM 742 O O . ASP A 1 93 ? -16.686 0.881 3.731 1.00 85.25 93 ASP A O 1
ATOM 746 N N . ALA A 1 94 ? -15.604 2.450 2.531 1.00 84.69 94 ALA A N 1
ATOM 747 C CA . ALA A 1 94 ? -14.594 1.543 1.992 1.00 84.69 94 ALA A CA 1
ATOM 748 C C . ALA A 1 94 ? -13.693 0.978 3.101 1.00 84.69 94 ALA A C 1
ATOM 750 O O . ALA A 1 94 ? -13.575 -0.246 3.219 1.00 84.69 94 ALA A O 1
ATOM 751 N N . TYR A 1 95 ? -13.144 1.839 3.966 1.00 87.94 95 TYR A N 1
ATOM 752 C CA . TYR A 1 95 ? -12.357 1.397 5.123 1.00 87.94 95 TYR A CA 1
ATOM 753 C C . TYR A 1 95 ? -13.200 0.570 6.093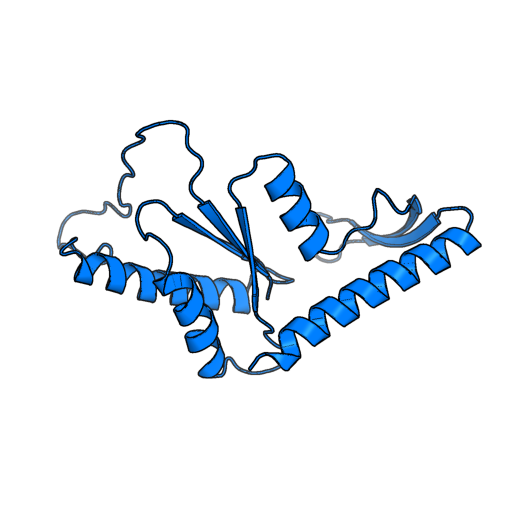 1.00 87.94 95 TYR A C 1
ATOM 755 O O . TYR A 1 95 ? -12.820 -0.540 6.466 1.00 87.94 95 TYR A O 1
ATOM 763 N N . THR A 1 96 ? -14.381 1.067 6.465 1.00 89.44 96 THR A N 1
ATOM 764 C CA . THR A 1 96 ? -15.257 0.415 7.447 1.00 89.44 96 THR A CA 1
ATOM 765 C C . THR A 1 96 ? -15.657 -0.985 6.994 1.00 89.44 96 THR A C 1
ATOM 767 O O . THR A 1 96 ? -15.692 -1.909 7.807 1.00 89.44 96 THR A O 1
ATOM 770 N N . ARG A 1 97 ? -15.919 -1.188 5.695 1.00 88.69 97 ARG A N 1
ATOM 771 C CA . ARG A 1 97 ? -16.275 -2.500 5.131 1.00 88.69 97 ARG A CA 1
ATOM 772 C C . ARG A 1 97 ? -15.208 -3.563 5.372 1.00 88.69 97 ARG A C 1
ATOM 774 O O . ARG A 1 97 ? -15.580 -4.719 5.579 1.00 88.69 97 ARG A O 1
ATOM 781 N N . ILE A 1 98 ? -13.938 -3.175 5.321 1.00 89.00 98 ILE A N 1
ATOM 782 C CA . ILE A 1 98 ? -12.798 -4.075 5.498 1.00 89.00 98 ILE A CA 1
ATOM 783 C C . ILE A 1 98 ? -12.499 -4.221 6.991 1.00 89.00 98 ILE A C 1
ATOM 785 O O . ILE A 1 98 ? -12.553 -5.327 7.520 1.00 89.00 98 ILE A O 1
ATOM 789 N N . ILE A 1 99 ? -12.308 -3.104 7.699 1.00 91.25 99 ILE A N 1
ATOM 790 C CA . ILE A 1 99 ? -11.885 -3.092 9.107 1.00 91.25 99 ILE A CA 1
ATOM 791 C C . ILE A 1 99 ? -12.883 -3.825 10.008 1.00 91.25 99 ILE A C 1
ATOM 793 O O . ILE A 1 99 ? -12.467 -4.587 10.879 1.00 91.25 99 ILE A O 1
ATOM 797 N N . LYS A 1 100 ? -14.195 -3.690 9.767 1.00 91.00 100 LYS A N 1
ATOM 798 C CA . LYS A 1 100 ? -15.222 -4.347 10.596 1.00 91.00 100 LYS A CA 1
ATOM 799 C C . LYS A 1 100 ? -15.159 -5.879 10.584 1.00 91.00 100 LYS A C 1
ATOM 801 O O . LYS A 1 100 ? -15.768 -6.513 11.440 1.00 91.00 100 LYS A O 1
ATOM 806 N N . ARG A 1 101 ? -14.493 -6.469 9.584 1.00 89.38 101 ARG A N 1
ATOM 807 C CA . ARG A 1 101 ? -14.308 -7.922 9.440 1.00 89.38 101 ARG A CA 1
ATOM 808 C C . ARG A 1 101 ? -13.048 -8.425 10.145 1.00 89.38 101 ARG A C 1
ATOM 810 O O . ARG A 1 101 ? -12.842 -9.629 10.206 1.00 89.38 101 ARG A O 1
ATOM 817 N N . THR A 1 102 ? -12.224 -7.514 10.656 1.00 90.31 102 THR A N 1
ATOM 818 C CA . THR A 1 102 ? -10.972 -7.834 11.343 1.00 90.31 102 THR A CA 1
ATOM 819 C C . THR A 1 102 ? -11.177 -7.953 12.848 1.00 90.31 102 THR A C 1
ATOM 821 O O . THR A 1 102 ? -12.046 -7.285 13.415 1.00 90.31 102 THR A O 1
ATOM 824 N N . ASP A 1 103 ? -10.363 -8.789 13.498 1.00 89.94 103 ASP A N 1
ATOM 825 C CA . ASP A 1 103 ? -10.341 -8.910 14.956 1.00 89.94 103 ASP A CA 1
ATOM 826 C C . ASP A 1 103 ? -9.625 -7.683 15.564 1.00 89.94 103 ASP A C 1
ATOM 828 O O . ASP A 1 103 ? -8.432 -7.486 15.292 1.00 89.94 103 ASP A O 1
ATOM 832 N N . PRO A 1 104 ? -10.301 -6.855 16.386 1.00 89.50 104 PRO A N 1
ATOM 833 C CA . PRO A 1 104 ? -9.712 -5.640 16.947 1.00 89.50 104 PRO A CA 1
ATOM 834 C C . PRO A 1 104 ? -8.571 -5.906 17.945 1.00 89.50 104 PRO A C 1
ATOM 836 O O . PRO A 1 104 ? -7.784 -4.994 18.200 1.00 89.50 104 PRO A O 1
ATOM 839 N N . LEU A 1 105 ? -8.468 -7.119 18.497 1.00 87.25 105 LEU A N 1
ATOM 840 C CA . LEU A 1 105 ? -7.451 -7.522 19.468 1.00 87.25 105 LEU A CA 1
ATOM 841 C C . LEU A 1 105 ? -6.266 -8.238 18.818 1.00 87.25 105 LEU A C 1
ATOM 843 O O . LEU A 1 105 ? -5.151 -8.093 19.303 1.00 87.25 105 LEU A O 1
ATOM 847 N N . GLN A 1 106 ? -6.488 -8.998 17.742 1.00 87.44 106 GLN A N 1
ATOM 848 C CA . GLN A 1 106 ? -5.456 -9.857 17.132 1.00 87.44 106 GLN A CA 1
ATOM 849 C C . GLN A 1 106 ? -4.907 -9.342 15.795 1.00 87.44 106 GLN A C 1
ATOM 851 O O . GLN A 1 106 ? -3.965 -9.911 15.246 1.00 87.44 106 GLN A O 1
ATOM 856 N N . THR A 1 107 ? -5.484 -8.271 15.254 1.00 88.50 107 THR A N 1
ATOM 857 C CA . THR A 1 107 ? -5.106 -7.736 13.940 1.00 88.50 107 THR A CA 1
ATOM 858 C C . THR A 1 107 ? -4.322 -6.435 14.092 1.00 88.50 107 THR A C 1
ATOM 860 O O . THR A 1 107 ? -4.686 -5.575 14.899 1.00 88.50 107 THR A O 1
ATOM 863 N N . ALA A 1 108 ? -3.302 -6.222 13.263 1.00 89.69 108 ALA A N 1
ATOM 864 C CA . ALA A 1 108 ? -2.654 -4.925 13.081 1.00 89.69 108 ALA A CA 1
ATOM 865 C C . ALA A 1 108 ? -3.102 -4.307 11.745 1.00 89.69 108 ALA A C 1
ATOM 867 O O . ALA A 1 108 ? -3.167 -4.991 10.727 1.00 89.69 108 ALA A O 1
ATOM 868 N N . LEU A 1 109 ? -3.425 -3.012 11.734 1.00 90.06 109 LEU A N 1
ATOM 869 C CA . LEU A 1 109 ? -3.762 -2.289 10.501 1.00 90.06 109 LEU A CA 1
ATOM 870 C C . LEU A 1 109 ? -2.607 -1.356 10.158 1.00 90.06 109 LEU A C 1
ATOM 872 O O . LEU A 1 109 ? -2.168 -0.581 11.008 1.00 90.06 109 LEU A O 1
ATOM 876 N N . VAL A 1 110 ? -2.134 -1.431 8.921 1.00 90.06 110 VAL A N 1
ATOM 877 C CA . VAL A 1 110 ? -1.052 -0.615 8.380 1.00 90.06 110 VAL A CA 1
ATOM 878 C C . VAL A 1 110 ? -1.590 0.138 7.176 1.00 90.06 110 VAL A C 1
ATOM 880 O O . VAL A 1 110 ? -2.048 -0.453 6.203 1.00 90.06 110 VAL A O 1
ATOM 883 N N . PHE A 1 111 ? -1.537 1.461 7.250 1.00 88.69 111 PHE A N 1
ATOM 884 C CA . PHE A 1 111 ? -2.010 2.344 6.194 1.00 88.69 111 PHE A CA 1
ATOM 885 C C . PHE A 1 111 ? -0.813 3.031 5.555 1.00 88.69 111 PHE A C 1
ATOM 887 O O . PHE A 1 111 ? 0.028 3.598 6.252 1.00 88.69 111 PHE A O 1
ATOM 894 N N . ASN A 1 112 ? -0.740 3.001 4.233 1.00 85.19 112 ASN A N 1
ATOM 895 C CA . ASN A 1 112 ? 0.293 3.664 3.464 1.00 85.19 112 ASN A CA 1
ATOM 896 C C . ASN A 1 112 ? -0.352 4.481 2.340 1.00 85.19 112 ASN A C 1
ATOM 898 O O . ASN A 1 112 ? -1.247 4.021 1.640 1.00 85.19 112 ASN A O 1
ATOM 902 N N . CYS A 1 113 ? 0.124 5.709 2.174 1.00 82.62 113 CYS A N 1
ATOM 903 C CA . CYS A 1 113 ? -0.167 6.522 1.003 1.00 82.62 113 CYS A CA 1
ATOM 904 C C . CYS A 1 113 ? 1.122 7.220 0.560 1.00 82.62 113 CYS A C 1
ATOM 906 O O . CYS A 1 113 ? 2.071 7.286 1.342 1.00 82.62 113 CYS A O 1
ATOM 908 N N . GLY A 1 114 ? 1.136 7.792 -0.650 1.00 71.69 114 GLY A N 1
ATOM 909 C CA . GLY A 1 114 ? 2.354 8.349 -1.263 1.00 71.69 114 GLY A CA 1
ATOM 910 C C . GLY A 1 114 ? 3.239 9.221 -0.353 1.00 71.69 114 GLY A C 1
ATOM 911 O O . GLY A 1 114 ? 4.450 9.064 -0.383 1.00 71.69 114 GLY A O 1
ATOM 912 N N . MET A 1 115 ? 2.656 10.083 0.493 1.00 74.94 115 MET A N 1
ATOM 913 C CA . MET A 1 115 ? 3.402 10.930 1.451 1.00 74.94 115 MET A CA 1
ATOM 914 C C . MET A 1 115 ? 3.171 10.569 2.928 1.00 74.94 115 MET A C 1
ATOM 916 O O . MET A 1 115 ? 3.697 11.232 3.813 1.00 74.94 115 MET A O 1
ATOM 920 N N . GLY A 1 116 ? 2.310 9.596 3.231 1.00 77.19 116 GLY A N 1
ATOM 921 C CA . GLY A 1 116 ? 1.967 9.253 4.619 1.00 77.19 116 GLY A CA 1
ATOM 922 C C . GLY A 1 116 ? 1.211 10.330 5.420 1.00 77.19 116 GLY A C 1
ATOM 923 O O . GLY A 1 116 ? 1.048 10.173 6.624 1.00 77.19 116 GLY A O 1
ATOM 924 N N . ALA A 1 117 ? 0.746 11.416 4.791 1.00 79.62 117 ALA A N 1
ATOM 925 C CA . ALA A 1 117 ? 0.140 12.555 5.487 1.00 79.62 117 ALA A CA 1
ATOM 926 C C . ALA A 1 117 ? -1.396 12.456 5.569 1.00 79.62 117 ALA A C 1
ATOM 928 O O . ALA A 1 117 ? -1.943 11.873 6.502 1.00 79.62 117 ALA A O 1
ATOM 929 N N . VAL A 1 118 ? -2.116 13.013 4.590 1.00 82.62 118 VAL A N 1
ATOM 930 C CA . VAL A 1 118 ? -3.574 13.224 4.682 1.00 82.62 118 VAL A CA 1
ATOM 931 C C . VAL A 1 118 ? -4.365 11.912 4.688 1.00 82.62 118 VAL A C 1
ATOM 933 O O . VAL A 1 118 ? -5.122 11.658 5.622 1.00 82.62 118 VAL A O 1
ATOM 936 N N . ARG A 1 119 ? -4.183 11.058 3.671 1.00 83.69 119 ARG A N 1
ATOM 937 C CA . ARG A 1 119 ? -4.969 9.817 3.512 1.00 83.69 119 ARG A CA 1
ATOM 938 C C . ARG A 1 119 ? -4.660 8.800 4.603 1.00 83.69 119 ARG A C 1
ATOM 940 O O . ARG A 1 119 ? -5.577 8.287 5.231 1.00 83.69 119 ARG A O 1
ATOM 947 N N . THR A 1 120 ? -3.378 8.628 4.925 1.00 86.25 120 THR A N 1
ATOM 948 C CA . THR A 1 120 ? -2.942 7.787 6.046 1.00 86.25 120 THR A CA 1
ATOM 949 C C . THR A 1 120 ? -3.552 8.255 7.365 1.00 86.25 120 THR A C 1
ATOM 951 O O . THR A 1 120 ? -4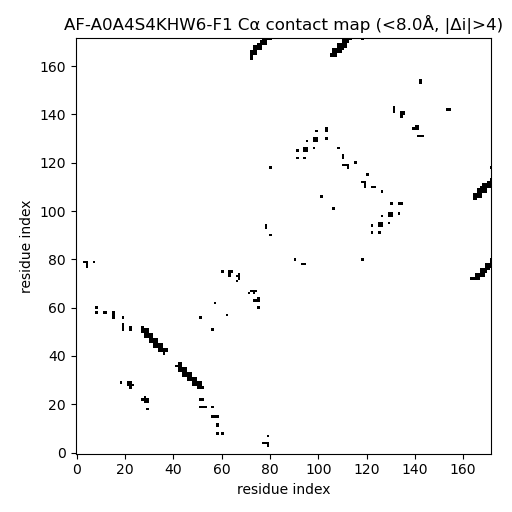.113 7.437 8.088 1.00 86.25 120 THR A O 1
ATOM 954 N N . THR A 1 121 ? -3.527 9.561 7.659 1.00 89.00 121 THR A N 1
ATOM 955 C CA . THR A 1 121 ? -4.142 10.092 8.887 1.00 89.00 121 THR A CA 1
ATOM 956 C C . THR A 1 121 ? -5.649 9.845 8.907 1.00 89.00 121 THR A C 1
ATOM 958 O O . THR A 1 121 ? -6.182 9.384 9.915 1.00 89.00 121 THR A O 1
ATOM 961 N N . PHE A 1 122 ? -6.340 10.094 7.792 1.00 88.06 122 PHE A N 1
ATOM 962 C CA . PHE A 1 122 ? -7.774 9.835 7.682 1.00 88.06 122 PHE A CA 1
ATOM 963 C C . PHE A 1 122 ? -8.106 8.355 7.929 1.00 88.06 122 PHE A C 1
ATOM 965 O O . PHE A 1 122 ? -8.973 8.041 8.747 1.00 88.06 122 PHE A O 1
ATOM 972 N N . ALA A 1 123 ? -7.376 7.446 7.282 1.00 88.81 123 ALA A N 1
ATOM 973 C CA . ALA A 1 123 ? -7.545 6.007 7.428 1.00 88.81 123 ALA A CA 1
ATOM 974 C C . ALA A 1 123 ? -7.296 5.539 8.871 1.00 88.81 123 ALA A C 1
ATOM 976 O O . ALA A 1 123 ? -8.078 4.761 9.418 1.00 88.81 123 ALA A O 1
ATOM 977 N N . MET A 1 124 ? -6.255 6.069 9.525 1.00 91.75 124 MET A N 1
ATOM 978 C CA . MET A 1 124 ? -5.957 5.790 10.932 1.00 91.75 124 MET A CA 1
ATOM 979 C C . MET A 1 124 ?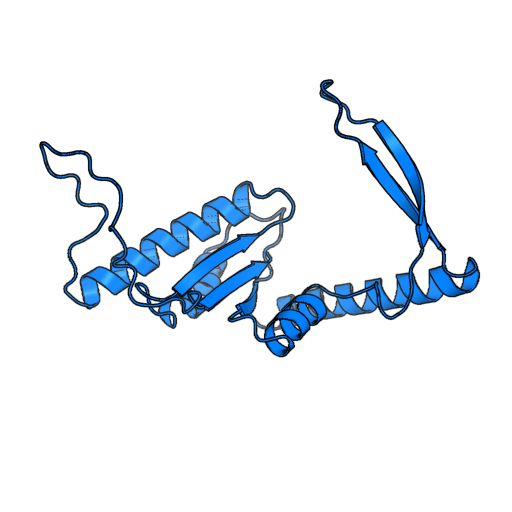 -7.080 6.256 11.862 1.00 91.75 124 MET A C 1
ATOM 981 O O . MET A 1 124 ? -7.481 5.513 12.758 1.00 91.75 124 MET A O 1
ATOM 985 N N . VAL A 1 125 ? -7.625 7.456 11.648 1.00 91.81 125 VAL A N 1
ATOM 986 C CA . VAL A 1 125 ? -8.753 7.963 12.445 1.00 91.81 125 VAL A CA 1
ATOM 987 C C . VAL A 1 125 ? -9.996 7.096 12.235 1.00 91.81 125 VAL A C 1
ATOM 989 O O . VAL A 1 125 ? -10.614 6.677 13.216 1.00 91.81 125 VAL A O 1
ATOM 992 N N . ALA A 1 126 ? -10.331 6.757 10.987 1.00 90.81 126 ALA A N 1
ATOM 993 C CA . ALA A 1 126 ? -11.432 5.846 10.675 1.00 90.81 126 ALA A CA 1
ATOM 994 C C . ALA A 1 126 ? -11.252 4.486 11.372 1.00 90.81 126 ALA A C 1
ATOM 996 O O . ALA A 1 126 ? -12.181 3.973 11.998 1.00 90.81 126 ALA A O 1
ATOM 997 N N . ALA A 1 127 ? -10.038 3.933 11.346 1.00 92.50 127 ALA A N 1
ATOM 998 C CA . ALA A 1 127 ? -9.707 2.686 12.019 1.00 92.50 127 ALA A CA 1
ATOM 999 C C . ALA A 1 127 ? -9.889 2.761 13.538 1.00 92.50 127 ALA A C 1
ATOM 1001 O O . ALA A 1 127 ? -10.473 1.847 14.122 1.00 92.50 127 ALA A O 1
ATOM 1002 N N . CYS A 1 128 ? -9.448 3.847 14.177 1.00 92.94 128 CYS A N 1
ATOM 1003 C CA . CYS A 1 128 ? -9.655 4.071 15.606 1.00 92.94 128 CYS A CA 1
ATOM 1004 C C . CYS A 1 128 ? -11.145 4.088 15.968 1.00 92.94 128 CYS A C 1
ATOM 1006 O O . CYS A 1 128 ? -11.543 3.447 16.941 1.00 92.94 128 CYS A O 1
ATOM 1008 N N . LEU A 1 129 ? -11.976 4.770 15.173 1.00 92.56 129 LEU A N 1
ATOM 1009 C CA . LEU A 1 129 ? -13.423 4.840 15.397 1.00 92.56 129 LEU A CA 1
ATOM 1010 C C . LEU A 1 129 ? -14.092 3.466 15.251 1.00 92.56 129 LEU A C 1
ATOM 1012 O O . LEU A 1 129 ? -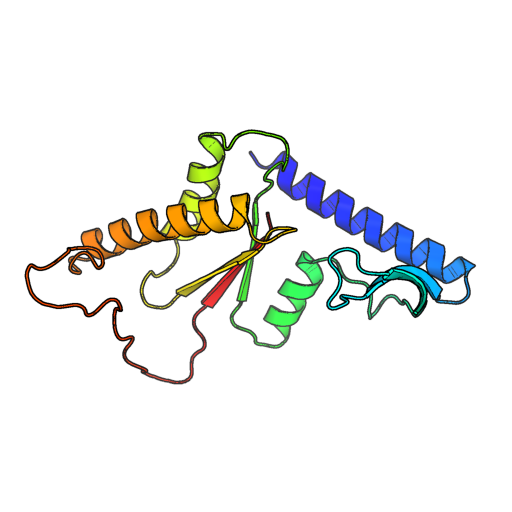14.852 3.053 16.130 1.00 92.56 129 LEU A O 1
ATOM 1016 N N . VAL A 1 130 ? -13.782 2.734 14.177 1.00 93.00 130 VAL A N 1
ATOM 1017 C CA . VAL A 1 130 ? -14.358 1.403 13.930 1.00 93.00 130 VAL A CA 1
ATOM 1018 C C . VAL A 1 130 ? -13.908 0.408 15.002 1.00 93.00 130 VAL A C 1
ATOM 1020 O O . VAL A 1 130 ? -14.744 -0.309 15.550 1.00 93.00 130 VAL A O 1
ATOM 1023 N N . ARG A 1 131 ? -12.622 0.403 15.375 1.00 92.69 131 ARG A N 1
ATOM 1024 C CA . ARG A 1 131 ? -12.103 -0.481 16.431 1.00 92.69 131 ARG A CA 1
ATOM 1025 C C . ARG A 1 131 ? -12.708 -0.178 17.789 1.00 92.69 131 ARG A C 1
ATOM 1027 O O . ARG A 1 131 ? -13.108 -1.105 18.484 1.00 92.69 131 ARG A O 1
ATOM 1034 N N . ARG A 1 132 ? -12.833 1.103 18.153 1.00 93.00 132 ARG A N 1
ATOM 1035 C CA . ARG A 1 132 ? -13.527 1.521 19.379 1.00 93.00 132 ARG A CA 1
ATOM 1036 C C . ARG A 1 132 ? -14.933 0.929 19.430 1.00 93.00 132 ARG A C 1
ATOM 1038 O O . ARG A 1 132 ? -15.305 0.339 20.438 1.00 93.00 132 ARG A O 1
ATOM 1045 N N . LYS A 1 133 ? -15.688 1.029 18.329 1.00 92.88 133 LYS A N 1
ATOM 1046 C CA . LYS A 1 133 ? -17.032 0.449 18.230 1.00 92.88 133 LYS A CA 1
ATOM 1047 C C . LYS A 1 133 ? -17.021 -1.074 18.380 1.00 92.88 133 LYS A C 1
ATOM 1049 O O . LYS A 1 133 ? -17.816 -1.590 19.157 1.00 92.88 133 LYS A O 1
ATOM 1054 N N . GLN A 1 134 ? -16.118 -1.778 17.693 1.00 93.38 134 GLN A N 1
ATOM 1055 C CA . GLN A 1 134 ? -15.994 -3.238 17.802 1.00 93.38 134 GLN A CA 1
ATOM 1056 C C . GLN A 1 134 ? -15.686 -3.688 19.238 1.00 93.38 134 GLN A C 1
ATOM 1058 O O . GLN A 1 134 ? -16.263 -4.667 19.699 1.00 93.38 134 GLN A O 1
ATOM 1063 N N . LEU A 1 135 ? -14.813 -2.971 19.953 1.00 93.12 135 LEU A N 1
ATOM 1064 C CA . LEU A 1 135 ? -14.486 -3.266 21.351 1.00 93.12 135 LEU A CA 1
ATOM 1065 C C . LEU A 1 135 ? -15.702 -3.071 22.267 1.00 93.12 135 LEU A C 1
ATOM 1067 O O . LEU A 1 135 ? -16.031 -3.970 23.038 1.00 93.12 135 LEU A O 1
ATOM 1071 N N . ILE A 1 136 ? -16.409 -1.945 22.131 1.00 92.62 136 ILE A N 1
ATOM 1072 C CA . ILE A 1 136 ? -17.622 -1.659 22.915 1.00 92.62 136 ILE A CA 1
ATOM 1073 C C . ILE A 1 136 ? -18.702 -2.722 22.661 1.00 92.62 136 ILE A C 1
ATOM 1075 O O . ILE A 1 136 ? -19.336 -3.188 23.605 1.00 92.62 136 ILE A O 1
ATOM 1079 N N . ASP A 1 137 ? -18.879 -3.158 21.411 1.00 92.38 137 ASP A N 1
ATOM 1080 C CA . ASP A 1 137 ? -19.840 -4.212 21.054 1.00 92.38 137 ASP A CA 1
ATOM 1081 C C . ASP A 1 137 ? -19.496 -5.572 21.670 1.00 92.38 137 ASP A C 1
ATOM 1083 O O . ASP A 1 137 ? -20.385 -6.378 21.937 1.00 92.38 137 ASP A O 1
ATOM 1087 N N . GLN A 1 138 ? -18.211 -5.821 21.925 1.00 92.38 138 GLN A N 1
ATOM 1088 C CA . GLN A 1 138 ? -17.722 -7.009 22.625 1.00 92.38 138 GLN A CA 1
ATOM 1089 C C . GLN A 1 138 ? -17.782 -6.862 24.157 1.00 92.38 138 GLN A C 1
ATOM 1091 O O . GLN A 1 138 ? -17.325 -7.750 24.876 1.00 92.38 138 GLN A O 1
ATOM 1096 N N . GLY A 1 139 ? -18.330 -5.757 24.675 1.00 90.62 139 GLY A N 1
ATOM 1097 C CA . GLY A 1 139 ? -18.393 -5.464 26.109 1.00 90.62 139 GLY A CA 1
ATOM 1098 C C . GLY A 1 139 ? -17.050 -5.053 26.718 1.00 90.62 139 GLY A C 1
ATOM 1099 O O . GLY A 1 139 ? -16.919 -5.018 27.942 1.00 90.62 139 GLY A O 1
ATOM 1100 N N . ILE A 1 140 ? -16.047 -4.751 25.888 1.00 90.44 140 ILE A N 1
ATOM 1101 C CA . ILE A 1 140 ? -14.751 -4.239 26.331 1.00 90.44 140 ILE A CA 1
ATOM 1102 C C . ILE A 1 140 ? -14.897 -2.738 26.585 1.00 90.44 140 ILE A C 1
ATOM 1104 O O . ILE A 1 140 ? -15.535 -2.019 25.815 1.00 90.44 140 ILE A O 1
ATOM 1108 N N . GLU A 1 141 ? -14.307 -2.264 27.684 1.00 87.75 141 GLU A N 1
ATOM 1109 C CA . GLU A 1 141 ? -14.319 -0.844 28.022 1.00 87.75 141 GLU A CA 1
ATOM 1110 C C . GLU A 1 141 ? -13.692 -0.016 26.899 1.00 87.75 141 GLU A C 1
ATOM 1112 O O . GLU A 1 141 ? -12.696 -0.392 26.277 1.00 87.75 141 GLU A O 1
ATOM 1117 N N . ASP A 1 142 ? -14.295 1.137 26.657 1.00 87.62 142 ASP A N 1
ATOM 1118 C CA . ASP A 1 142 ? -13.844 2.069 25.648 1.00 87.62 142 ASP A CA 1
ATOM 1119 C C . ASP A 1 142 ? -12.404 2.547 25.932 1.00 87.62 142 ASP A C 1
ATOM 1121 O O . ASP A 1 142 ? -12.161 3.210 26.947 1.00 87.62 142 ASP A O 1
ATOM 1125 N N . PRO A 1 143 ? -11.443 2.271 25.030 1.00 82.88 143 PRO A N 1
ATOM 1126 C CA . PRO A 1 143 ? -10.036 2.595 25.252 1.00 82.88 143 PRO A CA 1
ATOM 1127 C C . PRO A 1 143 ? -9.739 4.096 25.289 1.00 82.88 143 PRO A C 1
ATOM 1129 O O . PRO A 1 143 ? -8.642 4.485 25.689 1.00 82.88 143 PRO A O 1
ATOM 1132 N N . PHE A 1 144 ? -10.682 4.938 24.862 1.00 82.81 144 PHE A N 1
ATOM 1133 C CA . PHE A 1 144 ? -10.531 6.389 24.829 1.00 82.81 144 PHE A CA 1
ATOM 1134 C C . PHE A 1 144 ? -11.302 7.099 25.950 1.00 82.81 144 PHE A C 1
ATOM 1136 O O . PHE A 1 144 ? -11.380 8.328 25.940 1.00 82.81 144 PHE A O 1
ATOM 1143 N N . ILE A 1 145 ? -11.876 6.370 26.920 1.00 80.62 145 ILE A N 1
ATOM 1144 C CA . ILE A 1 145 ? -12.449 6.995 28.118 1.00 80.62 145 ILE A CA 1
ATOM 1145 C C . ILE A 1 145 ? -11.335 7.692 28.907 1.00 80.62 145 ILE A C 1
ATOM 1147 O O . ILE A 1 145 ? -10.443 7.066 29.483 1.00 80.62 145 ILE A O 1
ATOM 1151 N N . THR A 1 146 ? -11.406 9.021 28.968 1.00 63.97 146 THR A N 1
ATOM 1152 C CA . THR A 1 146 ? -10.541 9.828 29.825 1.00 63.97 146 THR A CA 1
ATOM 1153 C C . THR A 1 146 ? -11.003 9.668 31.270 1.00 63.97 146 THR A C 1
ATOM 1155 O O . THR A 1 146 ? -11.971 10.297 31.699 1.00 63.97 146 THR A O 1
ATOM 1158 N N . ARG A 1 147 ? -10.334 8.812 32.048 1.00 62.44 147 ARG A N 1
ATOM 1159 C CA . ARG A 1 147 ? -10.590 8.731 33.492 1.00 62.44 147 ARG A CA 1
ATOM 1160 C C . ARG A 1 147 ? -9.997 9.964 34.188 1.00 62.44 147 ARG A C 1
ATOM 1162 O O . ARG A 1 147 ? -8.832 10.287 33.932 1.00 62.44 147 ARG A O 1
ATOM 1169 N N . PRO A 1 148 ? -10.727 10.637 35.096 1.00 47.88 148 PRO A N 1
ATOM 1170 C CA . PRO A 1 148 ? -10.145 11.692 35.913 1.00 47.88 148 PRO A CA 1
ATOM 1171 C C . PRO A 1 148 ? -9.127 11.056 36.874 1.00 47.88 148 PRO A C 1
ATOM 1173 O O . PRO A 1 148 ? -9.506 10.448 37.869 1.00 47.88 148 PRO A O 1
ATOM 1176 N N . GLY A 1 149 ? -7.831 11.140 36.543 1.00 58.03 149 GLY A N 1
ATOM 1177 C CA . GLY A 1 149 ? -6.738 10.775 37.457 1.00 58.03 149 GLY A CA 1
ATOM 1178 C C . GLY A 1 149 ? -5.706 9.734 36.998 1.00 58.03 149 GLY A C 1
ATOM 1179 O O . GLY A 1 149 ? -4.912 9.307 37.829 1.00 58.03 149 GLY A O 1
ATOM 1180 N N . GLY A 1 150 ? -5.636 9.318 35.728 1.00 44.53 150 GLY A N 1
ATOM 1181 C CA . GLY A 1 150 ? -4.591 8.365 35.324 1.00 44.53 150 GLY A CA 1
ATOM 1182 C C . GLY A 1 150 ? -4.302 8.326 33.832 1.00 44.53 150 GLY A C 1
ATOM 1183 O O . GLY A 1 150 ? -5.076 7.766 33.063 1.00 44.53 150 GLY A O 1
ATOM 1184 N N . HIS A 1 151 ? -3.144 8.853 33.431 1.00 47.25 151 HIS A N 1
ATOM 1185 C CA . HIS A 1 151 ? -2.568 8.568 32.121 1.00 47.25 151 HIS A CA 1
ATOM 1186 C C . HIS A 1 151 ? -2.063 7.122 32.105 1.00 47.25 151 HIS A C 1
ATOM 1188 O O . HIS A 1 151 ? -0.976 6.823 32.596 1.00 47.25 151 HIS A O 1
ATOM 1194 N N . LYS A 1 152 ? -2.850 6.225 31.513 1.00 47.38 152 LYS A N 1
ATOM 1195 C CA . LYS A 1 152 ? -2.328 5.039 30.830 1.00 47.38 152 LYS A CA 1
ATOM 1196 C C . LYS A 1 152 ? -2.984 4.967 29.459 1.00 47.38 152 LYS A C 1
ATOM 1198 O O . LYS A 1 152 ? -3.949 4.246 29.247 1.00 47.38 152 LYS A O 1
ATOM 1203 N N . SER A 1 153 ? -2.477 5.778 28.537 1.00 43.59 153 SER A N 1
ATOM 1204 C CA . SER A 1 153 ? -2.735 5.603 27.113 1.00 43.59 153 SER A CA 1
ATOM 1205 C C . SER A 1 153 ? -2.061 4.305 26.668 1.00 43.59 153 SER A C 1
ATOM 1207 O O . SER A 1 153 ? -0.835 4.240 26.597 1.00 43.59 153 SER A O 1
ATOM 1209 N N . GLY A 1 154 ? -2.855 3.268 26.417 1.00 48.28 154 GLY A N 1
ATOM 1210 C CA . GLY A 1 154 ? -2.384 2.008 25.852 1.00 48.28 154 GLY A CA 1
ATOM 1211 C C . GLY A 1 154 ? -3.072 0.805 26.480 1.00 48.28 154 GLY A C 1
ATOM 1212 O O . GLY A 1 154 ? -2.847 0.491 27.647 1.00 48.28 154 GLY A O 1
ATOM 1213 N N . ILE A 1 155 ? -3.873 0.093 25.686 1.00 49.53 155 ILE A N 1
ATOM 1214 C CA . ILE A 1 155 ? -4.202 -1.300 25.988 1.00 49.53 155 ILE A CA 1
ATOM 1215 C C . ILE A 1 155 ? -2.870 -2.061 25.970 1.00 49.53 155 ILE A C 1
ATOM 1217 O O . ILE A 1 155 ? -2.246 -2.196 24.918 1.00 49.53 155 ILE A O 1
ATOM 1221 N N . THR A 1 156 ? -2.404 -2.540 27.125 1.00 41.47 156 THR A N 1
ATOM 1222 C CA . THR A 1 156 ? -1.270 -3.466 27.177 1.00 41.47 156 THR A CA 1
ATOM 1223 C C . THR A 1 156 ? -1.722 -4.790 26.567 1.00 41.47 156 THR A C 1
ATOM 1225 O O . THR A 1 156 ? -2.454 -5.555 27.196 1.00 41.47 156 THR A O 1
ATOM 1228 N N . PHE A 1 157 ? -1.302 -5.057 25.331 1.00 44.56 157 PHE A N 1
ATOM 1229 C CA . PHE A 1 157 ? -1.472 -6.360 24.701 1.00 44.56 157 PHE A CA 1
ATOM 1230 C C . PHE A 1 157 ? -0.756 -7.412 25.559 1.00 44.56 157 PHE A C 1
ATOM 1232 O O . PHE A 1 157 ? 0.450 -7.315 25.801 1.00 44.56 157 PHE A O 1
ATOM 1239 N N . ARG A 1 158 ? -1.490 -8.415 26.055 1.00 38.88 158 ARG A N 1
ATOM 1240 C CA . ARG A 1 158 ? -0.862 -9.612 26.621 1.00 38.88 158 ARG A CA 1
ATOM 1241 C C . ARG A 1 158 ? -0.130 -10.298 25.471 1.00 38.88 158 ARG A C 1
ATOM 1243 O O . ARG A 1 158 ? -0.776 -10.858 24.595 1.00 38.88 158 ARG A O 1
ATOM 1250 N N . GLN A 1 159 ? 1.203 -10.266 25.485 1.00 38.72 159 GLN A N 1
ATOM 1251 C CA . GLN A 1 159 ? 2.014 -11.162 24.664 1.00 38.72 159 GLN A CA 1
ATOM 1252 C C . GLN A 1 159 ? 1.671 -12.606 25.047 1.00 38.72 159 GLN A C 1
ATOM 1254 O O . GLN A 1 159 ? 2.192 -13.151 26.018 1.00 38.72 159 GLN A O 1
ATOM 1259 N N . SER A 1 160 ? 0.770 -13.224 24.294 1.00 35.81 160 SER A N 1
ATOM 1260 C CA . SER A 1 160 ? 0.592 -14.668 24.278 1.00 35.81 160 SER A CA 1
ATOM 1261 C C . SER A 1 160 ? 1.039 -15.175 22.914 1.00 35.81 160 SER A C 1
ATOM 1263 O O . SER A 1 160 ? 0.271 -15.155 21.960 1.00 35.81 160 SER A O 1
ATOM 1265 N N . GLY A 1 161 ? 2.292 -15.627 22.843 1.00 35.34 161 GLY A N 1
ATOM 1266 C CA . GLY A 1 161 ? 2.827 -16.364 21.700 1.00 35.34 161 GLY A CA 1
ATOM 1267 C C . GLY A 1 161 ? 3.317 -15.497 20.540 1.00 35.34 161 GLY A C 1
ATOM 1268 O O . GLY A 1 161 ? 2.763 -14.454 20.219 1.00 35.34 161 GLY A O 1
ATOM 1269 N N . TRP A 1 162 ? 4.383 -15.962 19.896 1.00 36.19 162 TRP A N 1
ATOM 1270 C CA . TRP A 1 162 ? 5.066 -15.350 18.755 1.00 36.19 162 TRP A CA 1
ATOM 1271 C C . TRP A 1 162 ? 4.276 -15.488 17.440 1.00 36.19 162 TRP A C 1
ATOM 1273 O O . TRP A 1 162 ? 4.848 -15.785 16.395 1.00 36.19 162 TRP A O 1
ATOM 1283 N N . PHE A 1 163 ? 2.957 -15.309 17.474 1.00 38.38 163 PHE A N 1
ATOM 1284 C CA . PHE A 1 163 ? 2.152 -15.255 16.259 1.00 38.38 163 PHE A CA 1
ATOM 1285 C C . PHE A 1 163 ? 1.989 -13.793 15.864 1.00 38.38 163 PHE A C 1
ATOM 1287 O O . PHE A 1 163 ? 1.334 -13.018 16.558 1.00 38.38 163 PHE A O 1
ATOM 1294 N N . ALA A 1 164 ? 2.659 -13.403 14.778 1.00 42.00 164 ALA A N 1
ATOM 1295 C CA . ALA A 1 164 ? 2.561 -12.059 14.231 1.00 42.00 164 ALA A CA 1
ATOM 1296 C C . ALA A 1 164 ? 1.079 -11.734 13.948 1.00 42.00 164 ALA A C 1
ATOM 1298 O O . ALA A 1 164 ? 0.424 -12.522 13.254 1.00 42.00 164 ALA A O 1
ATOM 1299 N N . PRO A 1 165 ? 0.535 -10.623 14.479 1.00 49.94 165 PRO A N 1
ATOM 1300 C CA . PRO A 1 165 ? -0.837 -10.225 14.199 1.00 49.94 165 PRO A CA 1
ATOM 1301 C C . PRO A 1 165 ? -1.014 -10.045 12.690 1.00 49.94 165 PRO A C 1
ATOM 1303 O O . PRO A 1 165 ? -0.107 -9.555 12.015 1.00 49.94 165 PRO A O 1
ATOM 1306 N N . LEU A 1 166 ? -2.170 -10.461 12.167 1.00 52.09 166 LEU A N 1
ATOM 1307 C CA . LEU A 1 166 ? -2.510 -10.324 10.750 1.00 52.09 166 LEU A CA 1
ATOM 1308 C C . LEU A 1 166 ? -2.360 -8.845 10.370 1.00 52.09 166 LEU A C 1
ATOM 1310 O O . LEU A 1 166 ? -3.015 -7.987 10.966 1.00 52.09 166 LEU A O 1
ATOM 1314 N N . MET A 1 167 ? -1.444 -8.541 9.452 1.00 56.41 167 MET A N 1
ATOM 1315 C CA . MET A 1 167 ? -1.148 -7.171 9.045 1.00 56.41 167 MET A CA 1
ATOM 1316 C C . MET A 1 167 ? -1.963 -6.836 7.803 1.00 56.41 167 MET A C 1
ATOM 1318 O O . MET A 1 167 ? -1.704 -7.375 6.727 1.00 56.41 167 MET A O 1
ATOM 1322 N N . TYR A 1 168 ? -2.934 -5.939 7.949 1.00 56.38 168 TYR A N 1
ATOM 1323 C CA . TYR A 1 168 ? -3.664 -5.402 6.806 1.00 56.38 168 TYR A CA 1
ATOM 1324 C C . TYR A 1 168 ? -2.902 -4.217 6.243 1.00 56.38 168 TYR A C 1
ATOM 1326 O O . TYR A 1 168 ? -2.875 -3.167 6.880 1.00 56.38 168 TYR A O 1
ATOM 1334 N N . ALA A 1 169 ? -2.293 -4.385 5.073 1.00 56.94 169 ALA A N 1
ATOM 1335 C CA . ALA A 1 169 ? -1.667 -3.291 4.347 1.00 56.94 169 ALA A CA 1
ATOM 1336 C C . ALA A 1 169 ? -2.699 -2.648 3.414 1.00 56.94 169 ALA A C 1
ATOM 1338 O O . ALA A 1 169 ? -3.121 -3.252 2.425 1.00 56.94 169 ALA A O 1
ATOM 1339 N N . PHE A 1 170 ? -3.095 -1.423 3.738 1.00 55.19 170 PHE A N 1
ATOM 1340 C CA . PHE A 1 170 ? -3.881 -0.564 2.865 1.00 55.19 170 PHE A CA 1
ATOM 1341 C C . PHE A 1 170 ? -2.923 0.338 2.107 1.00 55.19 170 PHE A C 1
ATOM 1343 O O . PHE A 1 170 ? -2.202 1.118 2.730 1.00 55.19 170 PHE A O 1
ATOM 1350 N N . LEU A 1 171 ? -2.908 0.221 0.782 1.00 57.44 171 LEU A N 1
ATOM 1351 C CA . LEU A 1 171 ? -2.349 1.272 -0.059 1.00 57.44 171 LEU A CA 1
ATOM 1352 C C . LEU A 1 171 ? -3.499 2.066 -0.664 1.00 57.44 171 LEU A C 1
ATOM 1354 O O . LEU A 1 171 ? -4.415 1.472 -1.237 1.00 57.44 171 LEU A O 1
ATOM 1358 N N . ASP A 1 172 ? -3.431 3.383 -0.498 1.00 48.84 172 ASP A N 1
ATOM 1359 C CA . ASP A 1 172 ? -4.357 4.352 -1.089 1.00 48.84 172 ASP A CA 1
ATOM 1360 C C . ASP A 1 172 ? -3.850 4.876 -2.439 1.00 48.84 172 ASP A C 1
ATOM 1362 O O . ASP A 1 172 ? -2.671 5.305 -2.500 1.00 48.84 172 ASP A O 1
#

Nearest PDB structures (foldseek):
  8t1r-assembly1_A  TM=2.962E-01  e=4.422E+00  Homo sapiens
  6g13-assembly1_A  TM=2.451E-01  e=5.047E+00  Middle East respiratory syndrome-related coronavirus

Foldseek 3Di:
DPVQQVVVVVVLVVVLVVVQVVCVVVVQWDWDFDFADDPDPGTDTDTDIDGHDPVPRDGPVRVQVVCVVVVDLEDEDEDRDDPPDPDDPVSLVVLLVPLLPFDLQQAAEAEDEPVCPDVVVVSVVSNLVSSQVVCVVVVHDRLPPDDPPDDDNDDPRPPDDPDRRRYYYYYD

Mean predicted aligned error: 10.18 Å

Organism: NCBI:txid98765

Solvent-accessible surface area (backbone atoms only — not comparable to full-atom values): 10500 Å² total; per-residue (Å²): 141,60,74,58,36,60,46,52,53,50,50,44,52,49,48,53,51,51,52,53,58,50,8,65,77,53,81,33,29,43,84,42,74,46,75,41,86,50,102,49,100,72,48,56,72,42,84,39,82,41,83,48,50,86,86,76,59,71,45,71,66,56,50,50,53,47,43,32,73,75,67,44,56,55,47,80,46,73,48,74,59,65,89,91,51,79,90,50,77,67,56,59,54,55,52,49,67,54,57,75,75,52,53,78,87,58,44,41,82,43,69,42,32,98,82,56,52,70,66,24,50,52,52,50,53,53,48,53,55,53,40,46,51,56,37,44,75,70,72,39,79,59,89,79,68,82,60,97,85,64,95,70,92,65,86,79,76,79,87,74,69,97,68,73,46,43,31,36,43,35,45,74

Sequence (172 aa):
MSDRAENLEAIELRLKNDILVESHKNGGLILTHNEIVSDSADGAIIPTWTAVDSVNVRTTRELMENMRKEGWNVEYHRIPISPDRPVEDNYLDAYTRIIKRTDPLQTALVFNCGMGAVRTTFAMVAACLVRRKQLIDQGIEDPFITRPGGHKSGITFRQSGWFAPLMYAFLD

Radius of gyration: 20.42 Å; Cα contacts (8 Å, |Δi|>4): 175; chains: 1; bounding box: 41×39×63 Å

Secondary structure (DSSP, 8-state):
--HHHHHHHHHHHHHHHHHHHHHHHTTSEEEEEEEE--SSSS-EEEEEEEE--TTT---HHHHHHHHHHTT--EEEEE----TTS---HHHHHHHHHHHTTS-TTTEEEEEE-TTSSHHHHHHHHHHHHHHHHHHHHTTPPPTT---TT----S------SS-PPEEEEEE-